Protein AF-A0AA50Y9Y2-F1 (afdb_monomer_lite)

InterPro domains:
  IPR001623 DnaJ domain [PF00226] (2-28)
  IPR018253 DnaJ domain, conserved site [PS00636] (8-27)
  IPR036869 Chaperone J-domain superfamily [G3DSA:1.10.287.110] (1-55)
  IPR036869 Chaperone J-domain superfamily [SSF46565] (4-46)
  IPR044632 DnaJ homolog subfamily C member 25-like [PTHR44176] (2-87)

Foldseek 3Di:
DVVVVVVVVVVVVCCVQCVDPVSVVLVVVCVVCVVPVVVSVCVVCCVPPVPPDDVVVVVVVVVVVVVVVVVVVVVVVVVVVVVVVVD

Radius of gyration: 27.02 Å; chains: 1; bounding box: 61×31×70 Å

Sequence (87 aa):
KKEAEEKFKEIATAYEILRDDEARSDYDYMLDNPQEYYAHYYRYYRRRMAPKVDVRIVVAVTISIISIIQYYSAWSKYDTAIKYFMT

Structure (mmCIF, N/CA/C/O backbone):
data_AF-A0AA50Y9Y2-F1
#
_entry.id   AF-A0AA50Y9Y2-F1
#
loop_
_atom_site.group_PDB
_atom_site.id
_atom_site.type_symbol
_atom_site.label_atom_id
_atom_site.label_alt_id
_atom_site.label_comp_id
_atom_site.label_asym_id
_atom_site.label_entity_id
_atom_site.label_seq_id
_atom_site.pdbx_PDB_ins_code
_atom_site.Cartn_x
_atom_site.Cartn_y
_atom_site.Cartn_z
_atom_site.occupancy
_atom_site.B_iso_or_equiv
_atom_site.auth_seq_id
_atom_site.auth_comp_id
_atom_site.auth_asym_id
_atom_site.auth_atom_id
_atom_site.pdbx_PDB_model_num
ATOM 1 N N . LYS A 1 1 ? -3.096 7.504 34.248 1.00 76.06 1 LYS A N 1
ATOM 2 C CA . LYS A 1 1 ? -3.429 8.187 32.965 1.00 76.06 1 LYS A CA 1
ATOM 3 C C . LYS A 1 1 ? -3.247 7.257 31.768 1.00 76.06 1 LYS A C 1
ATOM 5 O O . LYS A 1 1 ? -4.219 7.064 31.060 1.00 76.06 1 LYS A O 1
ATOM 10 N N . LYS A 1 2 ? -2.071 6.640 31.585 1.00 85.88 2 LYS A N 1
ATOM 11 C CA . LYS A 1 2 ? -1.786 5.734 30.458 1.00 85.88 2 LYS A CA 1
ATOM 12 C C . LYS A 1 2 ? -2.732 4.520 30.357 1.00 85.88 2 LYS A C 1
ATOM 14 O O . LYS A 1 2 ? -3.307 4.298 29.305 1.00 85.88 2 LYS A O 1
ATOM 19 N N . GLU A 1 3 ? -2.991 3.824 31.464 1.00 90.00 3 GLU A N 1
ATOM 20 C CA . GLU A 1 3 ? -3.918 2.671 31.488 1.00 90.00 3 GLU A CA 1
ATOM 21 C C . GLU A 1 3 ? -5.356 3.038 31.084 1.00 90.00 3 GLU A C 1
ATOM 23 O O . GLU A 1 3 ? -6.026 2.294 30.375 1.00 90.00 3 GLU A O 1
ATOM 28 N N . ALA A 1 4 ? -5.833 4.216 31.499 1.00 92.44 4 ALA A N 1
ATOM 29 C CA . ALA A 1 4 ? -7.160 4.700 31.123 1.00 92.44 4 ALA A CA 1
ATOM 30 C C . ALA A 1 4 ? -7.246 5.024 29.622 1.00 92.44 4 ALA A C 1
ATOM 32 O O . ALA A 1 4 ? -8.279 4.798 29.001 1.00 92.44 4 ALA A O 1
ATOM 33 N N . GLU A 1 5 ? -6.158 5.524 29.033 1.00 92.00 5 GLU A N 1
ATOM 34 C CA . GLU A 1 5 ? -6.068 5.782 27.595 1.00 92.00 5 GLU A CA 1
ATOM 35 C C . GLU A 1 5 ? -6.070 4.478 26.784 1.00 92.00 5 GLU A C 1
ATOM 37 O O . GLU A 1 5 ? -6.752 4.384 25.766 1.00 92.00 5 GLU A O 1
ATOM 42 N N . GLU A 1 6 ? -5.349 3.456 27.247 1.00 94.00 6 GLU A N 1
ATOM 43 C CA . GLU A 1 6 ? -5.344 2.127 26.627 1.00 94.00 6 GLU A CA 1
ATOM 44 C C . GLU A 1 6 ? -6.736 1.491 26.679 1.00 94.00 6 GLU A C 1
ATOM 46 O O . GLU A 1 6 ? -7.262 1.077 25.646 1.00 94.00 6 GLU A O 1
ATOM 51 N N . LYS A 1 7 ? -7.397 1.527 27.843 1.00 93.50 7 LYS A N 1
ATOM 52 C CA . LYS A 1 7 ? -8.775 1.036 27.980 1.00 93.50 7 LYS A CA 1
ATOM 53 C C . LYS A 1 7 ? -9.768 1.799 27.115 1.00 93.50 7 LYS A C 1
ATOM 55 O O . LYS A 1 7 ? -10.664 1.194 26.534 1.00 93.50 7 LYS A O 1
ATOM 60 N N . PHE A 1 8 ? -9.595 3.109 26.979 1.00 94.62 8 PHE A N 1
ATOM 61 C CA . PHE A 1 8 ? -10.427 3.905 26.086 1.00 94.62 8 PHE A CA 1
ATOM 62 C C . PHE A 1 8 ? -10.265 3.475 24.621 1.00 94.62 8 PHE A C 1
ATOM 64 O O . PHE A 1 8 ? -11.261 3.313 23.919 1.00 94.62 8 PHE A O 1
ATOM 71 N N . LYS A 1 9 ? -9.028 3.227 24.167 1.00 93.56 9 LYS A N 1
ATOM 72 C CA . LYS A 1 9 ? -8.753 2.732 22.807 1.00 93.56 9 LYS A CA 1
ATOM 73 C C . LYS A 1 9 ? -9.349 1.346 22.565 1.00 93.56 9 LYS A C 1
ATOM 75 O O . LYS A 1 9 ? -9.933 1.127 21.506 1.00 93.56 9 LYS A O 1
ATOM 80 N N . GLU A 1 10 ? -9.243 0.434 2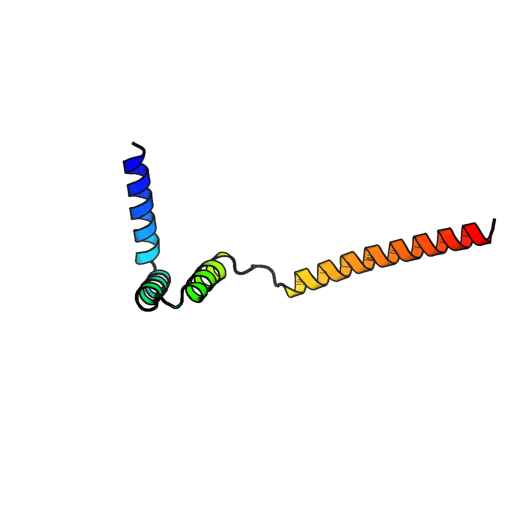3.533 1.00 93.75 10 GLU A N 1
ATOM 81 C CA . GLU A 1 10 ? -9.850 -0.904 23.448 1.00 93.75 10 GLU A CA 1
ATOM 82 C C . GLU A 1 10 ? -11.371 -0.813 23.276 1.00 93.75 10 GLU A C 1
ATOM 84 O O . GLU A 1 10 ? -11.931 -1.415 22.360 1.00 93.75 10 GLU A O 1
ATOM 89 N N . ILE A 1 11 ? -12.034 -0.009 24.113 1.00 94.44 11 ILE A N 1
ATOM 90 C CA . ILE A 1 11 ? -13.490 0.172 24.069 1.00 94.44 11 ILE A CA 1
ATOM 91 C C . ILE A 1 11 ? -13.921 0.824 22.752 1.00 94.44 11 ILE A C 1
ATOM 93 O O . ILE A 1 11 ? -14.886 0.374 22.136 1.00 94.44 11 ILE A O 1
ATOM 97 N N . ALA A 1 12 ? -13.202 1.851 22.293 1.00 94.38 12 ALA A N 1
ATOM 98 C CA . ALA A 1 12 ? -13.482 2.502 21.015 1.00 94.38 12 ALA A CA 1
ATOM 99 C C . ALA A 1 12 ? -13.345 1.522 19.838 1.00 94.38 12 ALA A C 1
ATOM 101 O O . ALA A 1 12 ? -14.225 1.463 18.984 1.00 94.38 12 ALA A O 1
ATOM 102 N N . THR A 1 13 ? -12.295 0.697 19.838 1.00 90.19 13 THR A N 1
ATOM 103 C CA . THR A 1 13 ? -12.069 -0.320 18.798 1.00 90.19 13 THR A CA 1
ATOM 104 C C . THR A 1 13 ? -13.180 -1.369 18.797 1.00 90.19 13 THR A C 1
ATOM 106 O O . THR A 1 13 ? -13.717 -1.703 17.742 1.00 90.19 13 THR A O 1
ATOM 109 N N . ALA A 1 14 ? -13.565 -1.865 19.977 1.00 92.81 14 ALA A N 1
ATOM 110 C CA . ALA A 1 14 ? -14.668 -2.810 20.105 1.00 92.81 14 ALA A CA 1
ATOM 111 C C . ALA A 1 14 ? -15.979 -2.204 19.588 1.00 92.81 14 ALA A C 1
ATOM 113 O O . ALA A 1 14 ? -16.719 -2.862 18.861 1.00 92.81 14 ALA A O 1
ATOM 114 N N . TYR A 1 15 ? -16.247 -0.937 19.911 1.00 93.31 15 TYR A N 1
ATOM 115 C CA . TYR A 1 15 ? -17.418 -0.229 19.410 1.00 93.31 15 TYR A CA 1
ATOM 116 C C . TYR A 1 15 ? -17.406 -0.095 17.884 1.00 93.31 15 TYR A C 1
ATOM 118 O O . TYR A 1 15 ? -18.425 -0.357 17.257 1.00 93.31 15 TYR A O 1
ATOM 126 N N . GLU A 1 16 ? -16.279 0.270 17.273 1.00 88.31 16 GLU A N 1
ATOM 127 C CA . GLU A 1 16 ? -16.167 0.388 15.813 1.00 88.31 16 GLU A CA 1
ATOM 128 C C . GLU A 1 16 ? -16.453 -0.935 15.094 1.00 88.31 16 GLU A C 1
ATOM 130 O O . GLU A 1 16 ? -17.216 -0.946 14.132 1.00 88.31 16 GLU A O 1
ATOM 135 N N . ILE A 1 17 ? -15.885 -2.044 15.579 1.00 86.56 17 ILE A N 1
ATOM 136 C CA . ILE A 1 17 ? -16.080 -3.372 14.977 1.00 86.56 17 ILE A CA 1
ATOM 137 C C . ILE A 1 17 ? -17.517 -3.852 15.175 1.00 86.56 17 ILE A C 1
ATOM 139 O O . ILE A 1 17 ? -18.138 -4.349 14.245 1.00 86.56 17 ILE A O 1
ATOM 143 N N . LEU A 1 18 ? -18.055 -3.708 16.388 1.00 90.50 18 LEU A N 1
ATOM 144 C CA . LEU A 1 18 ? -19.370 -4.245 16.731 1.00 90.50 18 LEU A CA 1
ATOM 145 C C . LEU A 1 18 ? -20.525 -3.359 16.251 1.00 90.50 18 LEU A C 1
ATOM 147 O O . LEU A 1 18 ? -21.659 -3.823 16.204 1.00 90.50 18 LEU A O 1
ATOM 151 N N . ARG A 1 19 ? -20.293 -2.083 15.939 1.00 91.12 19 ARG A N 1
ATOM 152 C CA . ARG A 1 19 ? -21.338 -1.193 15.418 1.00 91.12 19 ARG A CA 1
ATOM 153 C C . ARG A 1 19 ? -21.682 -1.494 13.960 1.00 91.12 19 ARG A C 1
ATOM 155 O O . ARG A 1 19 ? -22.830 -1.293 13.576 1.00 91.12 19 ARG A O 1
ATOM 162 N N . ASP A 1 20 ? -20.693 -1.872 13.159 1.00 89.06 20 ASP A N 1
ATOM 163 C CA . ASP A 1 20 ? -20.861 -2.163 11.737 1.00 89.06 20 ASP A CA 1
ATOM 164 C C . ASP A 1 20 ? -21.199 -3.648 11.556 1.00 89.06 20 ASP A C 1
ATOM 166 O O . ASP A 1 20 ? -20.402 -4.515 11.909 1.00 89.06 20 ASP A O 1
ATOM 170 N N . ASP A 1 21 ? -22.385 -3.943 11.022 1.00 86.62 21 ASP A N 1
ATOM 171 C CA . ASP A 1 21 ? -22.873 -5.316 10.851 1.00 86.62 21 ASP A CA 1
ATOM 172 C C . ASP A 1 21 ? -21.958 -6.156 9.940 1.00 86.62 21 ASP A C 1
ATOM 174 O O . ASP A 1 21 ? -21.798 -7.358 10.163 1.00 86.62 21 ASP A O 1
ATOM 178 N N . GLU A 1 22 ? -21.306 -5.538 8.948 1.00 81.94 22 GLU A N 1
ATOM 179 C CA . GLU A 1 22 ? -20.377 -6.232 8.050 1.00 81.94 22 GLU A CA 1
ATOM 180 C C . GLU A 1 22 ? -19.066 -6.573 8.774 1.00 81.94 22 GLU A C 1
ATOM 182 O O . GLU A 1 22 ? -18.560 -7.693 8.671 1.00 81.94 22 GLU A O 1
ATOM 187 N N . ALA A 1 23 ? -18.532 -5.629 9.556 1.00 81.06 23 ALA A N 1
ATOM 188 C CA . ALA A 1 23 ? -17.330 -5.846 10.360 1.00 81.06 23 ALA A CA 1
ATOM 189 C C . ALA A 1 23 ? -17.571 -6.842 11.505 1.00 81.06 23 ALA A C 1
ATOM 191 O O . ALA A 1 23 ? -16.702 -7.670 11.791 1.00 81.06 23 ALA A O 1
ATOM 192 N N . ARG A 1 24 ? -18.757 -6.800 12.123 1.00 88.00 24 ARG A N 1
ATOM 193 C CA . ARG A 1 24 ? -19.192 -7.764 13.136 1.00 88.00 24 ARG A CA 1
ATOM 194 C C . ARG A 1 24 ? -19.285 -9.167 12.546 1.00 88.00 24 ARG A C 1
ATOM 196 O O . ARG A 1 24 ? -18.709 -10.081 13.119 1.00 88.00 24 ARG A O 1
ATOM 203 N N . SER A 1 25 ? -19.921 -9.337 11.386 1.00 86.06 25 SER A N 1
ATOM 204 C CA . SER A 1 25 ? -20.026 -10.653 10.744 1.00 86.06 25 SER A CA 1
ATOM 205 C C . SER A 1 25 ? -18.659 -11.251 10.394 1.00 86.06 25 SER A C 1
ATOM 207 O O . SER A 1 25 ? -18.472 -12.459 10.533 1.00 86.06 25 SER A O 1
ATOM 209 N N . ASP A 1 26 ? -17.706 -10.433 9.943 1.00 82.31 26 ASP A N 1
ATOM 210 C CA . ASP A 1 26 ? -16.327 -10.872 9.697 1.00 82.31 26 ASP A CA 1
ATOM 211 C C . ASP A 1 26 ? -15.623 -11.310 10.992 1.00 82.31 26 ASP A C 1
ATOM 213 O O . ASP A 1 26 ? -14.884 -12.297 10.993 1.00 82.31 26 ASP A O 1
ATOM 217 N N . TYR A 1 27 ? -15.848 -10.579 12.088 1.00 83.12 27 TYR A N 1
ATOM 218 C CA . TYR A 1 27 ? -15.296 -10.899 13.402 1.00 83.12 27 TYR A CA 1
ATOM 219 C C . TYR A 1 27 ? -15.887 -12.196 13.970 1.00 83.12 27 TYR A C 1
ATOM 221 O O . TYR A 1 27 ? -15.134 -13.060 14.415 1.00 83.12 27 TYR A O 1
ATOM 229 N N . ASP A 1 28 ? -17.205 -12.372 13.878 1.00 87.81 28 ASP A N 1
ATOM 230 C CA . ASP A 1 28 ? -17.897 -13.590 14.309 1.00 87.81 28 ASP A CA 1
ATOM 231 C C . ASP A 1 28 ? -17.413 -14.804 13.497 1.00 87.81 28 ASP A C 1
ATOM 233 O O . ASP A 1 28 ? -17.040 -15.831 14.061 1.00 87.81 28 ASP A O 1
ATOM 237 N N . TYR A 1 29 ? -17.269 -14.653 12.175 1.00 83.75 29 TYR A N 1
ATOM 238 C CA . TYR A 1 29 ? -16.715 -15.699 11.312 1.00 83.75 29 TYR A CA 1
ATOM 239 C C . TYR A 1 29 ? -15.276 -16.087 11.696 1.00 83.75 29 TYR A C 1
ATOM 241 O O . TYR A 1 29 ? -14.903 -17.259 11.599 1.00 83.75 29 TYR A O 1
ATOM 249 N N . MET A 1 30 ? -14.463 -15.124 12.144 1.00 83.44 30 MET A N 1
ATOM 250 C CA . MET A 1 30 ? -13.115 -15.385 12.655 1.00 83.44 30 MET A CA 1
ATOM 251 C C . MET A 1 30 ? -13.126 -16.171 13.966 1.00 83.44 30 MET A C 1
ATOM 253 O O . MET A 1 30 ? -12.299 -17.071 14.125 1.00 83.44 30 MET A O 1
ATOM 257 N N . LEU A 1 31 ? -14.046 -15.857 14.880 1.00 84.25 31 LEU A N 1
ATOM 258 C CA . LEU A 1 31 ? -14.212 -16.595 16.134 1.00 84.25 31 LEU A 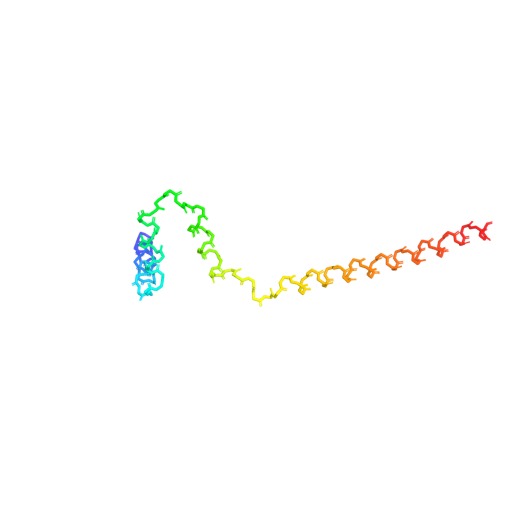CA 1
ATOM 259 C C . LEU A 1 31 ? -14.657 -18.041 15.887 1.00 84.25 31 LEU A C 1
ATOM 261 O O . LEU A 1 31 ? -14.139 -18.952 16.532 1.00 84.25 31 LEU A O 1
ATOM 265 N N . ASP A 1 32 ? -15.550 -18.248 14.919 1.00 88.19 32 ASP A N 1
ATOM 266 C CA . ASP A 1 32 ? -16.069 -19.571 14.559 1.00 88.19 32 ASP A CA 1
ATOM 267 C C . ASP A 1 32 ? -15.071 -20.409 13.736 1.00 88.19 32 ASP A C 1
ATOM 269 O O . ASP A 1 32 ? -15.157 -21.638 13.714 1.00 88.19 32 ASP A O 1
ATOM 273 N N . ASN A 1 33 ? -14.099 -19.768 13.069 1.00 83.50 33 ASN A N 1
ATOM 274 C CA . ASN A 1 33 ? -13.115 -20.423 12.196 1.00 83.50 33 ASN A CA 1
ATOM 275 C C . ASN A 1 33 ? -11.667 -20.035 12.548 1.00 83.50 33 ASN A C 1
ATOM 277 O O . ASN A 1 33 ? -10.964 -19.427 11.725 1.00 83.50 33 ASN A O 1
ATOM 281 N N . PRO A 1 34 ? -11.171 -20.408 13.742 1.00 76.56 34 PRO A N 1
ATOM 282 C CA . PRO A 1 34 ? -9.828 -20.043 14.199 1.00 76.56 34 PRO A CA 1
ATOM 283 C C . PRO A 1 34 ? -8.702 -20.631 13.328 1.00 76.56 34 PRO A C 1
ATOM 285 O O . PRO A 1 34 ? -7.607 -20.073 13.260 1.00 76.56 34 PRO A O 1
ATOM 288 N N . GLN A 1 35 ? -8.962 -21.733 12.620 1.00 73.88 35 GLN A N 1
ATOM 289 C CA . GLN A 1 35 ? -8.033 -22.377 11.686 1.00 73.88 35 GLN A CA 1
ATOM 290 C C . GLN A 1 35 ? -7.786 -21.572 10.396 1.00 73.88 35 GLN A C 1
ATOM 292 O O . GLN A 1 35 ? -6.785 -21.794 9.717 1.00 73.88 35 GLN A O 1
ATOM 297 N N . GLU A 1 36 ? -8.656 -20.614 10.055 1.00 74.75 36 GLU A N 1
ATOM 298 C CA . GLU A 1 36 ? -8.577 -19.822 8.817 1.00 74.75 36 GLU A CA 1
ATOM 299 C C . GLU A 1 36 ? -7.802 -18.502 8.981 1.00 74.75 36 GLU A C 1
ATOM 301 O O . GLU A 1 36 ? -8.066 -17.512 8.298 1.00 74.75 36 GLU A O 1
ATOM 306 N N . TYR A 1 37 ? -6.797 -18.479 9.862 1.00 63.59 37 TYR A N 1
ATOM 307 C CA . TYR A 1 37 ? -6.010 -17.286 10.205 1.00 63.59 37 TYR A CA 1
ATOM 308 C C . TYR A 1 37 ? -5.536 -16.467 8.983 1.00 63.59 37 TYR A C 1
ATOM 310 O O . TYR A 1 37 ? -5.657 -15.240 8.953 1.00 63.59 37 TYR A O 1
ATOM 318 N N . TYR A 1 38 ? -5.054 -17.141 7.932 1.00 57.03 38 TYR A N 1
ATOM 319 C CA . TYR A 1 38 ? -4.593 -16.490 6.699 1.00 57.03 38 TYR A CA 1
ATOM 320 C C . TYR A 1 38 ? -5.721 -15.834 5.885 1.00 57.03 38 TYR A C 1
ATOM 322 O O . TYR A 1 38 ? -5.499 -14.796 5.257 1.00 57.03 38 TYR A O 1
ATOM 330 N N . ALA A 1 39 ? -6.930 -16.402 5.900 1.00 62.69 39 ALA A N 1
ATOM 331 C CA . ALA A 1 39 ? -8.079 -15.853 5.184 1.00 62.69 39 ALA A CA 1
ATOM 332 C C . ALA A 1 39 ? -8.613 -14.584 5.868 1.00 62.69 39 ALA A C 1
ATOM 334 O O . ALA A 1 39 ? -8.955 -13.616 5.182 1.00 62.69 39 ALA A O 1
ATOM 335 N N . HIS A 1 40 ? -8.597 -14.545 7.204 1.00 64.00 40 HIS A N 1
ATOM 336 C CA . HIS A 1 40 ? -8.992 -13.369 7.992 1.00 64.00 40 HIS A CA 1
ATOM 337 C C . HIS A 1 40 ? -8.026 -12.199 7.789 1.00 64.00 40 HIS A C 1
ATOM 339 O O . HIS A 1 40 ? -8.456 -11.073 7.530 1.00 64.00 40 HIS A O 1
ATOM 345 N N . TYR A 1 41 ? -6.715 -12.470 7.797 1.00 61.12 41 TYR A N 1
ATOM 346 C CA . TYR A 1 41 ? -5.694 -11.451 7.526 1.00 61.12 41 TYR A CA 1
ATOM 347 C C . TYR A 1 41 ? -5.833 -10.870 6.111 1.00 61.12 41 TYR A C 1
ATOM 349 O O . TYR A 1 41 ? -5.753 -9.655 5.910 1.00 61.12 41 TYR A O 1
ATOM 357 N N . TYR A 1 42 ? -6.112 -11.732 5.129 1.00 62.00 42 TYR A N 1
ATOM 358 C CA . TYR A 1 42 ? -6.363 -11.319 3.753 1.00 62.00 42 TYR A CA 1
ATOM 359 C C . TYR A 1 42 ? -7.643 -10.483 3.617 1.00 62.00 42 TYR A C 1
ATOM 361 O O . TYR A 1 42 ? -7.615 -9.453 2.947 1.00 62.00 42 TYR A O 1
ATOM 369 N N . ARG A 1 43 ? -8.754 -10.860 4.270 1.00 64.75 43 ARG A N 1
ATOM 370 C CA . ARG A 1 43 ? -10.020 -10.097 4.234 1.00 64.75 43 ARG A CA 1
ATOM 371 C C . ARG A 1 43 ? -9.888 -8.707 4.857 1.00 64.75 43 ARG A C 1
ATOM 373 O O . ARG A 1 43 ? -10.286 -7.726 4.224 1.00 64.75 43 ARG A O 1
ATOM 380 N N . TYR A 1 44 ? -9.259 -8.607 6.028 1.00 62.75 44 TYR A N 1
ATOM 381 C CA . TYR A 1 44 ? -9.051 -7.331 6.716 1.00 62.75 44 TYR A CA 1
ATOM 382 C C . TYR A 1 44 ? -8.185 -6.360 5.891 1.00 62.75 44 TYR A C 1
ATOM 384 O O . TYR A 1 44 ? -8.545 -5.193 5.709 1.00 62.75 44 TYR A O 1
ATOM 392 N N . TYR A 1 45 ? -7.080 -6.843 5.307 1.00 58.06 45 TYR A N 1
ATOM 393 C CA . TYR A 1 45 ? -6.215 -6.013 4.459 1.00 58.06 45 TYR A CA 1
ATOM 394 C C . TYR A 1 45 ? -6.823 -5.705 3.093 1.00 58.06 45 TYR A C 1
ATOM 396 O O . TYR A 1 45 ? -6.671 -4.590 2.596 1.00 58.06 45 TYR A O 1
ATOM 404 N N . ARG A 1 46 ? -7.556 -6.645 2.492 1.00 63.47 46 ARG A N 1
ATOM 405 C CA . ARG A 1 46 ? -8.215 -6.427 1.202 1.00 63.47 46 ARG A CA 1
ATOM 406 C C . ARG A 1 46 ? -9.257 -5.314 1.276 1.00 63.47 46 ARG A C 1
ATOM 408 O O . ARG A 1 46 ? -9.324 -4.523 0.345 1.00 63.47 46 ARG A O 1
ATOM 415 N N . ARG A 1 47 ? -10.040 -5.204 2.355 1.00 61.62 47 ARG A N 1
ATOM 416 C CA . ARG A 1 47 ? -11.059 -4.141 2.477 1.00 61.62 47 ARG A CA 1
ATOM 417 C C . ARG A 1 47 ? -10.458 -2.745 2.660 1.00 61.62 47 ARG A C 1
ATOM 419 O O . ARG A 1 47 ? -10.950 -1.798 2.057 1.00 61.62 47 ARG A O 1
ATOM 426 N N . ARG A 1 48 ? -9.388 -2.599 3.451 1.00 60.44 48 ARG A N 1
ATOM 427 C CA . ARG A 1 48 ? -8.773 -1.280 3.722 1.00 60.44 48 ARG A CA 1
ATOM 428 C C . ARG A 1 48 ? -7.709 -0.865 2.706 1.00 60.44 48 ARG A C 1
ATOM 430 O O .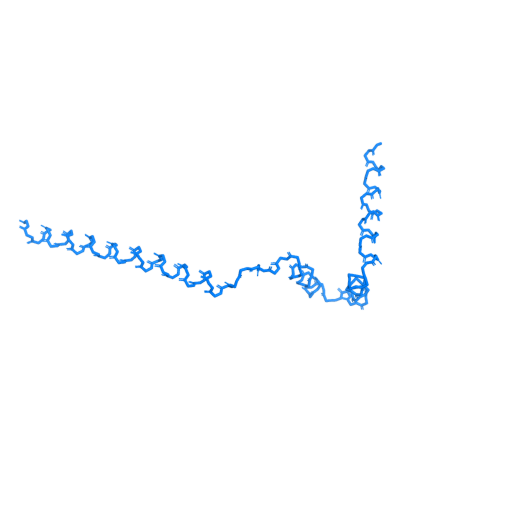 ARG A 1 48 ? -7.516 0.328 2.492 1.00 60.44 48 ARG A O 1
ATOM 437 N N . MET A 1 49 ? -7.023 -1.826 2.091 1.00 56.81 49 MET A N 1
ATOM 438 C CA . MET A 1 49 ? -5.884 -1.586 1.199 1.00 56.81 49 MET A CA 1
ATOM 439 C C . MET A 1 49 ? -6.096 -2.114 -0.218 1.00 56.81 49 MET A C 1
ATOM 441 O O . MET A 1 49 ? -5.121 -2.252 -0.956 1.00 56.81 49 MET A O 1
ATOM 445 N N . ALA A 1 50 ? -7.343 -2.391 -0.626 1.00 59.53 50 ALA A N 1
ATOM 446 C CA . ALA A 1 50 ? -7.638 -2.596 -2.039 1.00 59.53 50 ALA A CA 1
ATOM 447 C C . ALA A 1 50 ? -7.062 -1.403 -2.819 1.00 59.53 50 ALA A C 1
ATOM 449 O O . ALA A 1 50 ? -7.460 -0.259 -2.560 1.00 59.53 50 ALA A O 1
ATOM 450 N N . PRO A 1 51 ? -6.086 -1.629 -3.716 1.00 62.44 51 PRO A N 1
ATOM 451 C CA . PRO A 1 51 ? -5.463 -0.539 -4.439 1.00 62.44 51 PRO A CA 1
ATOM 452 C C . PRO A 1 51 ? -6.553 0.186 -5.230 1.00 62.44 51 PRO A C 1
ATOM 454 O O . PRO A 1 51 ? -7.227 -0.406 -6.066 1.00 62.44 51 PRO A O 1
ATOM 457 N N . LYS A 1 52 ? -6.741 1.482 -4.943 1.00 66.75 52 LYS A N 1
ATOM 458 C CA . LYS A 1 52 ? -7.713 2.337 -5.652 1.00 66.75 52 LYS A CA 1
ATOM 459 C C . LYS A 1 52 ? -7.353 2.531 -7.130 1.00 66.75 52 LYS A C 1
ATOM 461 O O . LYS A 1 52 ? -8.164 3.034 -7.898 1.00 66.75 52 LYS A O 1
ATOM 466 N N . VAL A 1 53 ? -6.126 2.174 -7.505 1.00 71.94 53 VAL A N 1
ATOM 467 C CA . VAL A 1 53 ? -5.593 2.260 -8.863 1.00 71.94 53 VAL A CA 1
ATOM 468 C C . VAL A 1 53 ? -5.555 0.855 -9.456 1.00 71.94 53 VAL A C 1
ATOM 470 O O . VAL A 1 53 ? -5.047 -0.069 -8.820 1.00 71.94 53 VAL A O 1
ATOM 473 N N . ASP A 1 54 ? -6.075 0.700 -10.675 1.00 80.69 54 ASP A N 1
ATOM 474 C CA . ASP A 1 54 ? -6.000 -0.560 -11.415 1.00 80.69 54 ASP A CA 1
ATOM 475 C C . ASP A 1 54 ? -4.528 -0.952 -11.628 1.00 80.69 54 ASP A C 1
ATOM 477 O O . ASP A 1 54 ? -3.740 -0.213 -12.226 1.00 80.69 54 ASP A O 1
ATOM 481 N N . VAL A 1 55 ? -4.158 -2.139 -11.143 1.00 83.69 55 VAL A N 1
ATOM 482 C CA . VAL A 1 55 ? -2.803 -2.700 -11.239 1.00 83.69 55 VAL A CA 1
ATOM 483 C C . VAL A 1 55 ? -2.321 -2.759 -12.694 1.00 83.69 55 VAL A C 1
ATOM 485 O O . VAL A 1 55 ? -1.131 -2.593 -12.956 1.00 83.69 55 VAL A O 1
ATOM 488 N N . ARG A 1 56 ? -3.233 -2.916 -13.662 1.00 88.06 56 ARG A N 1
ATOM 489 C CA . ARG A 1 56 ? -2.912 -2.914 -15.098 1.00 88.06 56 ARG A CA 1
ATOM 490 C C . ARG A 1 56 ? -2.287 -1.597 -15.549 1.00 88.06 56 ARG A C 1
ATOM 492 O O . ARG A 1 5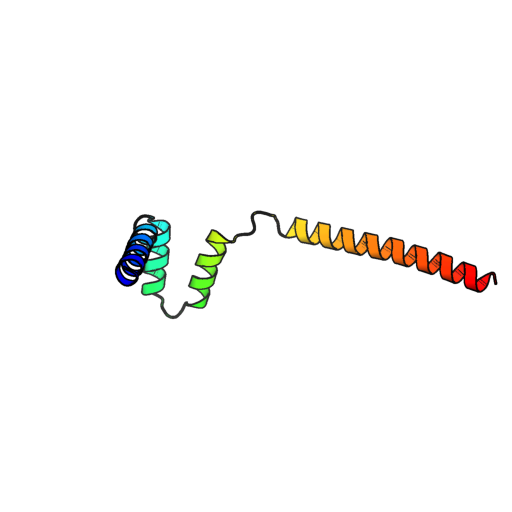6 ? -1.357 -1.617 -16.352 1.00 88.06 56 ARG A O 1
ATOM 499 N N . ILE A 1 57 ? -2.757 -0.469 -15.010 1.00 91.19 57 ILE A N 1
ATOM 500 C CA . ILE A 1 57 ? -2.212 0.860 -15.319 1.00 91.19 57 ILE A CA 1
ATOM 501 C C . ILE A 1 57 ? -0.784 0.962 -14.788 1.00 91.19 57 ILE A C 1
ATOM 503 O O . ILE A 1 57 ? 0.100 1.421 -15.506 1.00 91.19 57 ILE A O 1
ATOM 507 N N . VAL A 1 58 ? -0.539 0.480 -13.566 1.00 91.88 58 VAL A N 1
ATOM 508 C CA . VAL A 1 58 ? 0.805 0.471 -12.968 1.00 91.88 58 VAL A CA 1
ATOM 509 C C . VAL A 1 58 ? 1.769 -0.320 -13.850 1.00 91.88 58 VAL A C 1
ATOM 511 O O . VAL A 1 58 ? 2.818 0.196 -14.223 1.00 91.88 58 VAL A O 1
ATOM 514 N N . VAL A 1 59 ? 1.377 -1.530 -14.260 1.00 94.56 59 VAL A N 1
ATOM 515 C CA . VAL A 1 59 ? 2.190 -2.384 -15.139 1.00 94.56 59 VAL A CA 1
ATOM 516 C C . VAL A 1 59 ? 2.464 -1.705 -16.482 1.00 94.56 59 VAL A C 1
ATOM 518 O O . VAL A 1 59 ? 3.613 -1.679 -16.923 1.00 94.56 59 VAL A O 1
ATOM 521 N N . ALA A 1 60 ? 1.445 -1.116 -17.114 1.00 96.06 60 ALA A N 1
ATOM 522 C CA . ALA A 1 60 ? 1.606 -0.413 -18.383 1.00 96.06 60 ALA A CA 1
ATOM 523 C C . ALA A 1 60 ? 2.603 0.751 -18.263 1.00 96.06 60 ALA A C 1
ATOM 525 O O . ALA A 1 60 ? 3.543 0.836 -19.051 1.00 96.06 60 ALA A O 1
ATOM 526 N N . VAL A 1 61 ? 2.458 1.595 -17.235 1.00 96.19 61 VAL A N 1
ATOM 527 C CA . VAL A 1 61 ? 3.351 2.738 -16.990 1.00 96.19 61 VAL A CA 1
ATOM 528 C C . VAL A 1 61 ? 4.782 2.273 -16.726 1.00 96.19 61 VAL A C 1
ATOM 530 O O . VAL A 1 61 ? 5.720 2.818 -17.308 1.00 96.19 61 VAL A O 1
ATOM 533 N N . THR A 1 62 ? 4.971 1.245 -15.895 1.00 96.62 62 THR A N 1
ATOM 534 C CA . THR A 1 62 ? 6.301 0.691 -15.613 1.00 96.62 62 THR A CA 1
ATOM 535 C C . THR A 1 62 ? 6.975 0.181 -16.887 1.00 96.62 62 THR A C 1
ATOM 537 O O . THR A 1 62 ? 8.132 0.521 -17.139 1.00 96.62 62 THR A O 1
ATOM 540 N N . ILE A 1 63 ? 6.259 -0.576 -17.725 1.00 97.31 63 ILE A N 1
ATOM 541 C CA . ILE A 1 63 ? 6.793 -1.082 -18.998 1.00 97.31 63 ILE A CA 1
ATOM 542 C C . ILE A 1 63 ? 7.137 0.074 -19.943 1.00 97.31 63 ILE A C 1
ATOM 544 O O . ILE A 1 63 ? 8.202 0.053 -20.564 1.00 97.31 63 ILE A O 1
ATOM 548 N N . SER A 1 64 ? 6.288 1.102 -20.032 1.00 97.12 64 SER A N 1
ATOM 549 C CA . SER A 1 64 ? 6.557 2.282 -20.859 1.00 97.12 64 SER A CA 1
ATOM 550 C C . SER A 1 64 ? 7.828 3.009 -20.419 1.00 97.12 64 SER A C 1
ATOM 552 O O . SER A 1 64 ? 8.675 3.302 -21.260 1.00 97.12 64 SER A O 1
ATOM 554 N N . ILE A 1 65 ? 8.014 3.241 -19.115 1.00 97.44 65 ILE A N 1
ATOM 555 C CA . ILE A 1 65 ? 9.221 3.893 -18.579 1.00 97.44 65 ILE A CA 1
ATOM 556 C C . ILE A 1 65 ? 10.472 3.072 -18.903 1.00 97.44 65 ILE A C 1
ATOM 558 O O . ILE A 1 65 ? 11.451 3.616 -19.414 1.00 97.44 65 ILE A O 1
ATOM 562 N N . ILE A 1 66 ? 10.436 1.760 -18.650 1.00 97.06 66 ILE A N 1
ATOM 563 C CA . ILE A 1 66 ? 11.558 0.865 -18.958 1.00 97.06 66 ILE A CA 1
ATOM 564 C C . ILE A 1 66 ? 11.891 0.923 -20.454 1.00 97.06 66 ILE A C 1
ATOM 566 O O . ILE A 1 66 ? 13.059 1.048 -20.818 1.00 97.06 66 ILE A O 1
ATOM 570 N N . SER A 1 67 ? 10.875 0.892 -21.316 1.00 96.00 67 SER A N 1
ATOM 571 C CA . SER A 1 67 ? 11.047 0.938 -22.773 1.00 96.00 67 SER A CA 1
ATOM 572 C C . SER A 1 67 ? 11.689 2.249 -23.237 1.00 96.00 67 SER A C 1
ATOM 574 O O . SER A 1 67 ? 12.587 2.231 -24.076 1.00 96.00 67 SER A O 1
ATOM 576 N N . ILE A 1 68 ? 11.291 3.384 -22.651 1.00 96.12 68 ILE A N 1
ATOM 577 C CA . ILE A 1 68 ? 11.886 4.699 -22.935 1.00 96.12 68 ILE A CA 1
ATOM 578 C C . ILE A 1 68 ? 13.374 4.704 -22.568 1.00 96.12 68 ILE A C 1
ATOM 580 O O . ILE A 1 68 ? 14.216 5.103 -23.375 1.00 96.12 68 ILE A O 1
ATOM 584 N N . ILE A 1 69 ? 13.714 4.219 -21.371 1.00 95.19 69 ILE A N 1
ATOM 585 C CA . ILE A 1 69 ? 15.107 4.146 -20.911 1.00 95.19 69 ILE A CA 1
ATOM 586 C C . ILE A 1 69 ? 15.933 3.250 -21.839 1.00 95.19 69 ILE A C 1
ATOM 588 O O . ILE A 1 69 ? 17.047 3.619 -22.219 1.00 95.19 69 ILE A O 1
ATOM 592 N N . GLN A 1 70 ? 15.394 2.092 -22.233 1.00 92.38 70 GLN A N 1
ATOM 593 C CA . GLN A 1 70 ? 16.055 1.176 -23.163 1.00 92.38 70 GLN A CA 1
ATOM 594 C C . GLN A 1 70 ? 16.301 1.825 -24.527 1.00 92.38 70 GLN A C 1
ATOM 596 O O . GLN A 1 70 ? 17.406 1.703 -25.054 1.00 92.38 70 GLN A O 1
ATOM 601 N N . TYR A 1 71 ? 15.320 2.549 -25.069 1.00 93.38 71 TYR A N 1
ATOM 602 C CA . TYR A 1 71 ? 15.436 3.234 -26.356 1.00 93.38 71 TYR A CA 1
ATOM 603 C C . TYR A 1 71 ? 16.572 4.265 -26.360 1.00 93.38 71 TYR A C 1
ATOM 605 O O . TYR A 1 71 ? 17.468 4.196 -27.204 1.00 93.38 71 TYR A O 1
ATOM 613 N N . TYR A 1 72 ? 16.600 5.169 -25.377 1.00 91.50 72 TYR A N 1
ATOM 614 C CA . TYR A 1 72 ? 17.664 6.174 -25.279 1.00 91.50 72 TYR A CA 1
ATOM 615 C C . TYR A 1 72 ? 19.034 5.556 -24.991 1.00 91.50 72 TYR A C 1
ATOM 617 O O . TYR A 1 72 ? 20.040 5.978 -25.562 1.00 91.50 72 TYR A O 1
ATOM 625 N N . SER A 1 73 ? 19.080 4.520 -24.149 1.00 85.69 73 SER A N 1
ATOM 626 C CA . SER A 1 73 ? 20.320 3.790 -23.869 1.00 85.69 73 SER A CA 1
ATOM 627 C C . SER A 1 73 ? 20.860 3.088 -25.116 1.00 85.69 73 SER A C 1
ATOM 629 O O . SER A 1 73 ? 22.070 3.057 -25.326 1.00 85.69 73 SER A O 1
ATOM 631 N N . ALA A 1 74 ? 19.984 2.520 -25.949 1.00 83.31 74 ALA A N 1
ATOM 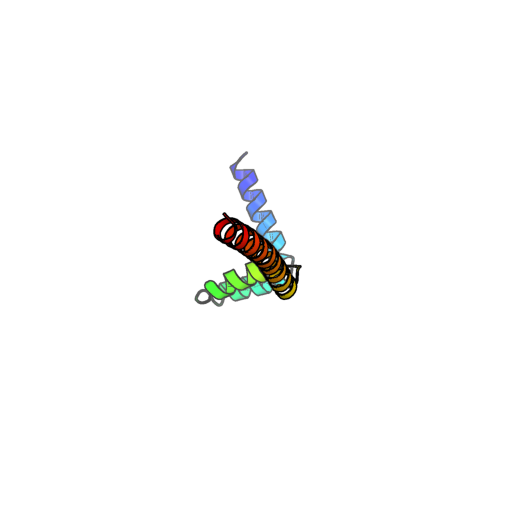632 C CA . ALA A 1 74 ? 20.372 1.898 -27.207 1.00 83.31 74 ALA A CA 1
ATOM 633 C C . ALA A 1 74 ? 20.902 2.947 -28.188 1.00 83.31 74 ALA A C 1
ATOM 635 O O . ALA A 1 74 ? 21.993 2.772 -28.720 1.00 83.31 74 ALA A O 1
ATOM 636 N N . TRP A 1 75 ? 20.185 4.060 -28.362 1.00 80.81 75 TRP A N 1
ATOM 637 C CA . TRP A 1 75 ? 20.604 5.153 -29.240 1.00 80.81 75 TRP A CA 1
ATOM 638 C C . TRP A 1 75 ? 21.985 5.713 -28.858 1.00 80.81 75 TRP A C 1
ATOM 640 O O . TRP A 1 75 ? 22.882 5.766 -29.696 1.00 80.81 75 TRP A O 1
ATOM 650 N N . SER A 1 76 ? 22.212 5.986 -27.569 1.00 79.19 76 SER A N 1
ATOM 651 C CA . SER A 1 76 ? 23.517 6.439 -27.065 1.00 79.19 76 SER A CA 1
ATOM 652 C C . SER A 1 76 ? 24.647 5.425 -27.316 1.00 79.19 76 SER A C 1
ATOM 654 O O . SER A 1 76 ? 25.769 5.814 -27.656 1.00 79.19 76 SER A O 1
ATOM 656 N N . LYS A 1 77 ? 24.367 4.119 -27.194 1.00 77.31 77 LYS A N 1
ATOM 657 C CA . LYS A 1 77 ? 25.339 3.059 -27.515 1.00 77.31 77 LYS A CA 1
ATOM 658 C C . LYS A 1 77 ? 25.673 3.009 -29.006 1.00 77.31 77 LYS A C 1
ATOM 660 O O . LYS A 1 77 ? 26.843 2.829 -29.334 1.00 77.31 77 LYS A O 1
ATOM 665 N N . TYR A 1 78 ? 24.687 3.185 -29.888 1.00 74.50 78 TYR A N 1
ATOM 666 C CA . TYR A 1 78 ? 24.917 3.230 -31.336 1.00 74.50 78 TYR A CA 1
ATOM 667 C C . TYR A 1 78 ? 25.815 4.407 -31.728 1.00 74.50 78 TYR A C 1
ATOM 669 O O . TYR A 1 78 ? 26.816 4.194 -32.411 1.00 74.50 78 TYR A O 1
ATOM 677 N N . ASP A 1 79 ? 25.530 5.614 -31.230 1.00 74.81 79 ASP A N 1
ATOM 678 C CA . ASP A 1 79 ? 26.346 6.801 -31.520 1.00 74.81 79 ASP A CA 1
ATOM 679 C C . ASP A 1 79 ? 27.784 6.653 -31.006 1.00 74.81 79 ASP A C 1
ATOM 681 O O . ASP A 1 79 ? 28.748 6.989 -31.696 1.00 74.81 79 ASP A O 1
ATOM 685 N N . THR A 1 80 ? 27.942 6.095 -29.803 1.00 75.19 80 THR A N 1
ATOM 686 C CA . THR A 1 80 ? 29.263 5.844 -29.212 1.00 75.19 80 THR A CA 1
ATOM 687 C C . THR A 1 80 ? 30.055 4.828 -30.034 1.00 75.19 80 THR A C 1
ATOM 689 O O . THR A 1 80 ? 31.231 5.051 -30.312 1.00 75.19 80 THR A O 1
ATOM 692 N N . ALA A 1 81 ? 29.418 3.734 -30.462 1.00 73.19 81 ALA A N 1
ATOM 693 C CA . ALA A 1 81 ? 30.066 2.710 -31.275 1.00 73.19 81 ALA A CA 1
ATOM 694 C C . ALA A 1 81 ? 30.497 3.263 -32.640 1.00 73.19 81 ALA A C 1
ATOM 696 O O . ALA A 1 81 ? 31.650 3.088 -33.023 1.00 73.19 81 ALA A O 1
ATOM 697 N N . ILE A 1 82 ? 29.618 3.985 -33.346 1.00 74.19 82 ILE A N 1
ATOM 698 C CA . ILE A 1 82 ? 29.950 4.595 -34.645 1.00 74.19 82 ILE A CA 1
ATOM 699 C C . ILE A 1 82 ? 31.132 5.557 -34.508 1.00 74.19 82 ILE A C 1
ATOM 701 O O . ILE A 1 82 ? 32.053 5.516 -35.320 1.00 74.19 82 ILE A O 1
ATOM 705 N N . LYS A 1 83 ? 31.156 6.381 -33.455 1.00 72.94 83 LYS A N 1
ATOM 706 C CA . LYS A 1 83 ? 32.254 7.323 -33.210 1.00 72.94 83 LYS A CA 1
ATOM 707 C C . LYS A 1 83 ? 33.592 6.623 -32.949 1.00 72.94 83 LYS A C 1
ATOM 709 O O . LYS A 1 83 ? 34.619 7.101 -33.423 1.00 72.94 83 LYS A O 1
ATOM 714 N N . TYR A 1 84 ? 33.571 5.495 -32.238 1.00 72.38 84 TYR A N 1
ATOM 715 C CA . TYR A 1 84 ? 34.748 4.645 -32.034 1.00 72.38 84 TYR A CA 1
ATOM 716 C C . TYR A 1 84 ? 35.218 3.953 -33.317 1.00 72.38 84 TYR A C 1
ATOM 718 O O . TYR A 1 84 ? 36.412 3.754 -33.472 1.00 72.38 84 TYR A O 1
ATOM 726 N N . PHE A 1 85 ? 34.314 3.596 -34.233 1.00 69.88 85 PHE A N 1
ATOM 727 C CA . PHE A 1 85 ? 34.686 3.036 -35.538 1.00 69.88 85 PHE A CA 1
ATOM 728 C C . PHE A 1 85 ? 35.163 4.095 -36.546 1.00 69.88 85 PHE A C 1
ATOM 730 O O . PHE A 1 85 ? 35.844 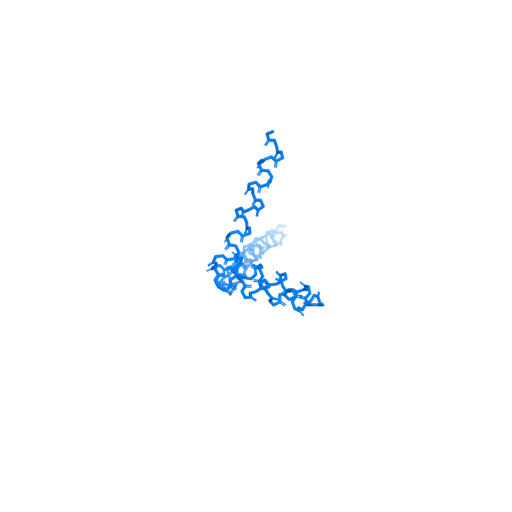3.752 -37.508 1.00 69.88 85 PHE A O 1
ATOM 737 N N . MET A 1 86 ? 34.792 5.365 -36.356 1.00 65.00 86 MET A N 1
ATOM 738 C CA . MET A 1 86 ? 35.213 6.497 -37.194 1.00 65.00 86 MET A CA 1
ATOM 739 C C . MET A 1 86 ? 36.513 7.179 -36.725 1.00 65.00 86 MET A C 1
ATOM 741 O O . MET A 1 86 ? 36.978 8.089 -37.410 1.00 65.00 86 MET A O 1
ATOM 745 N N . THR A 1 87 ? 37.072 6.778 -35.577 1.00 56.16 87 THR A N 1
ATOM 746 C CA . THR A 1 87 ? 38.385 7.223 -35.068 1.00 56.16 87 THR A CA 1
ATOM 747 C C . THR A 1 87 ? 39.417 6.136 -35.317 1.00 56.16 87 THR A C 1
ATOM 749 O O . THR A 1 87 ? 40.503 6.473 -35.835 1.00 56.16 87 THR A O 1
#

pLDDT: mean 81.47, std 12.44, range [56.16, 97.44]

Secondary structure (DSSP, 8-state):
-HHHHHHHHHHHHHHHHHHSHHHHHHHHHHHH-GGGHHHHHHHHHHHHH--SS-HHHHHHHHHHHHHHHHHHHHHHHHHHHHHHH--

Organism: NCBI:txid2847509